Protein AF-A0A645ECN8-F1 (afdb_monomer_lite)

pLDDT: mean 78.47, std 13.68, range [41.91, 92.19]

Foldseek 3Di:
DEEEEQDQCLFAPVNVVCVDPVNCVVPVCSVVVNVVSVVVQVCQVPDPDPDGKYKYADGCCCVVPHNAPDWDFVVVVPDPDGDTIGID

Structure (mmCIF, N/CA/C/O backbone):
data_AF-A0A645ECN8-F1
#
_entry.id   AF-A0A645ECN8-F1
#
loop_
_atom_site.group_PDB
_atom_site.id
_atom_site.type_symbol
_atom_site.label_atom_id
_atom_site.label_alt_id
_atom_site.label_comp_id
_atom_site.label_asym_id
_atom_site.label_entity_id
_atom_site.label_seq_id
_atom_site.pdbx_PDB_ins_code
_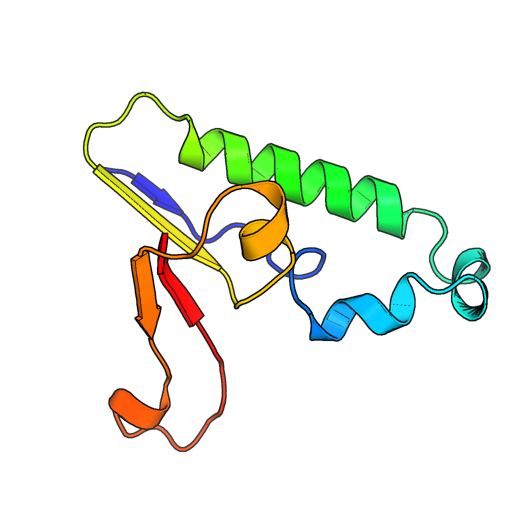atom_site.Cartn_x
_atom_site.Cartn_y
_atom_site.Cartn_z
_atom_site.occupancy
_atom_site.B_iso_or_equiv
_atom_site.auth_seq_id
_atom_site.auth_comp_id
_atom_site.auth_asym_id
_atom_site.auth_atom_id
_atom_site.pdbx_PDB_model_num
ATOM 1 N N . MET A 1 1 ? -18.487 -4.486 10.504 1.00 83.31 1 MET A N 1
ATOM 2 C CA . MET A 1 1 ? -17.029 -4.431 10.722 1.00 83.31 1 MET A CA 1
ATOM 3 C C . MET A 1 1 ? -16.379 -5.192 9.585 1.00 83.31 1 MET A C 1
ATOM 5 O O . MET A 1 1 ? -16.811 -6.311 9.336 1.00 83.31 1 MET A O 1
ATOM 9 N N . ILE A 1 2 ? -15.417 -4.590 8.894 1.00 88.12 2 ILE A N 1
ATOM 10 C CA . ILE A 1 2 ? -14.640 -5.197 7.806 1.00 88.12 2 ILE A CA 1
ATOM 11 C C . ILE A 1 2 ? -13.203 -5.363 8.294 1.00 88.12 2 ILE A C 1
ATOM 13 O O . ILE A 1 2 ? -12.643 -4.431 8.864 1.00 88.12 2 ILE A O 1
ATOM 17 N N . ILE A 1 3 ? -12.623 -6.539 8.062 1.00 87.12 3 ILE A N 1
ATOM 18 C CA . ILE A 1 3 ? -11.198 -6.807 8.272 1.00 87.12 3 ILE A CA 1
ATOM 19 C C . ILE A 1 3 ? -10.654 -7.305 6.936 1.00 87.12 3 ILE A C 1
ATOM 21 O O . ILE A 1 3 ? -11.132 -8.321 6.427 1.00 87.12 3 ILE A O 1
ATOM 25 N N . ALA A 1 4 ? -9.717 -6.572 6.343 1.00 86.00 4 ALA A N 1
ATOM 26 C CA . ALA A 1 4 ? -9.200 -6.852 5.010 1.00 86.00 4 ALA A CA 1
ATOM 27 C C . ALA A 1 4 ? -7.677 -7.010 5.019 1.00 86.00 4 ALA A C 1
ATOM 29 O O . ALA A 1 4 ? -6.959 -6.231 5.641 1.00 86.00 4 ALA A O 1
ATOM 30 N N . PHE A 1 5 ? -7.205 -7.994 4.254 1.00 86.44 5 PHE A N 1
ATOM 31 C CA . PHE A 1 5 ? -5.786 -8.288 4.035 1.00 86.44 5 PHE A CA 1
ATOM 32 C C . PHE A 1 5 ? -5.492 -8.242 2.525 1.00 86.44 5 PHE A C 1
ATOM 34 O O . PHE A 1 5 ? -5.266 -9.285 1.901 1.00 86.44 5 PHE A O 1
ATOM 41 N N . PRO A 1 6 ? -5.622 -7.068 1.874 1.00 84.94 6 PRO A N 1
ATOM 42 C CA . PRO A 1 6 ? -5.426 -6.960 0.436 1.00 84.94 6 PRO A CA 1
ATOM 43 C C . PRO A 1 6 ? -3.974 -7.301 0.050 1.00 84.94 6 PRO A C 1
ATOM 45 O O . PRO A 1 6 ? -3.042 -7.050 0.816 1.00 84.94 6 PRO A O 1
ATOM 48 N N . PRO A 1 7 ? -3.743 -7.853 -1.153 1.00 82.56 7 PRO A N 1
ATOM 49 C CA . PRO A 1 7 ? -2.407 -8.228 -1.599 1.00 82.56 7 PRO A CA 1
ATOM 50 C C . PRO A 1 7 ? -1.461 -7.018 -1.638 1.00 82.56 7 PRO A C 1
ATOM 52 O O . PRO A 1 7 ? -1.708 -6.019 -2.314 1.00 82.56 7 PRO A O 1
ATOM 55 N N . CYS A 1 8 ? -0.323 -7.138 -0.954 1.00 79.69 8 CYS A N 1
ATOM 56 C CA . CYS A 1 8 ? 0.621 -6.041 -0.738 1.00 79.69 8 CYS A CA 1
ATOM 57 C C . CYS A 1 8 ? 1.811 -6.012 -1.712 1.00 79.69 8 CYS A C 1
ATOM 59 O O . CYS A 1 8 ? 2.629 -5.086 -1.686 1.00 79.69 8 CYS A O 1
ATOM 61 N N . THR A 1 9 ? 1.907 -7.009 -2.598 1.00 81.88 9 THR A N 1
ATOM 62 C CA . THR A 1 9 ? 3.036 -7.260 -3.512 1.00 81.88 9 THR A CA 1
ATOM 63 C C . THR A 1 9 ? 3.451 -6.035 -4.327 1.00 81.88 9 THR A C 1
ATOM 65 O O . THR A 1 9 ? 4.641 -5.787 -4.525 1.00 81.88 9 THR A O 1
ATOM 68 N N . TYR A 1 10 ? 2.475 -5.246 -4.782 1.00 83.75 10 TYR A N 1
ATOM 69 C CA . TYR A 1 10 ? 2.705 -4.047 -5.595 1.00 83.75 10 TYR A CA 1
ATOM 70 C C . TYR A 1 10 ? 2.684 -2.740 -4.789 1.00 83.75 10 TYR A C 1
ATOM 72 O O . TYR A 1 10 ? 3.072 -1.684 -5.307 1.00 83.75 10 TYR A O 1
ATOM 80 N N . LEU A 1 11 ? 2.282 -2.823 -3.519 1.00 84.50 11 LEU A N 1
ATOM 81 C CA . LEU A 1 11 ? 2.133 -1.699 -2.597 1.00 84.50 11 LEU A CA 1
ATOM 82 C C . LEU A 1 11 ? 3.377 -1.504 -1.716 1.00 84.50 11 LEU A C 1
ATOM 84 O O . LEU A 1 11 ? 3.666 -0.374 -1.328 1.00 84.50 11 LEU A O 1
ATOM 88 N N . THR A 1 12 ? 4.148 -2.564 -1.449 1.00 80.88 12 THR A N 1
ATOM 89 C CA . THR A 1 12 ? 5.341 -2.529 -0.585 1.00 80.88 12 THR A CA 1
ATOM 90 C C . THR A 1 12 ? 6.521 -1.734 -1.163 1.00 80.88 12 THR A C 1
ATOM 92 O O . THR A 1 12 ? 6.807 -1.767 -2.365 1.00 80.88 12 THR A O 1
ATOM 95 N N . VAL A 1 13 ? 7.273 -1.062 -0.279 1.00 77.12 13 VAL A N 1
ATOM 96 C CA . VAL A 1 13 ? 8.496 -0.315 -0.629 1.00 77.12 13 VAL A CA 1
ATOM 97 C C . VAL A 1 13 ? 9.580 -1.229 -1.208 1.00 77.12 13 VAL A C 1
ATOM 99 O O . VAL A 1 13 ? 10.303 -0.823 -2.118 1.00 77.12 13 VAL A O 1
ATOM 102 N N . THR A 1 14 ? 9.676 -2.482 -0.755 1.00 75.88 14 THR A N 1
ATOM 103 C CA . THR A 1 14 ? 10.688 -3.438 -1.250 1.00 75.88 14 THR A CA 1
ATOM 104 C C . THR A 1 14 ? 10.480 -3.797 -2.724 1.00 75.88 14 THR A C 1
ATOM 106 O O . THR A 1 14 ? 11.433 -4.123 -3.437 1.00 75.88 14 THR A O 1
ATOM 109 N N . GLY A 1 15 ? 9.242 -3.673 -3.209 1.00 76.06 15 GLY A N 1
ATOM 110 C CA . GLY A 1 15 ? 8.861 -3.885 -4.598 1.00 76.06 15 GLY A CA 1
ATOM 111 C C . GLY A 1 15 ? 9.259 -2.738 -5.530 1.00 76.06 15 GLY A C 1
ATOM 112 O O . GLY A 1 15 ? 9.365 -2.965 -6.734 1.00 76.06 15 GLY A O 1
ATOM 113 N N . ASN A 1 16 ? 9.540 -1.534 -5.005 1.00 80.12 16 ASN A N 1
ATOM 114 C CA . ASN A 1 16 ? 9.806 -0.331 -5.809 1.00 80.12 16 ASN A CA 1
ATOM 115 C C . ASN A 1 16 ? 11.005 -0.475 -6.752 1.00 80.12 16 ASN A C 1
ATOM 117 O O . ASN A 1 16 ? 10.994 0.105 -7.836 1.00 80.12 16 ASN A O 1
ATOM 121 N N . LYS A 1 17 ? 12.017 -1.271 -6.381 1.00 82.88 17 LYS A N 1
ATOM 122 C CA . LYS A 1 17 ? 13.215 -1.471 -7.214 1.00 82.88 17 LYS A CA 1
ATOM 123 C C . LYS A 1 17 ? 12.886 -1.997 -8.613 1.00 82.88 17 LYS A C 1
ATOM 125 O O . LYS A 1 17 ? 13.566 -1.644 -9.566 1.00 82.88 17 LYS A O 1
ATOM 130 N N . TRP A 1 18 ? 11.811 -2.772 -8.737 1.00 82.06 18 TRP A N 1
ATOM 131 C CA . TRP A 1 18 ? 11.394 -3.409 -9.983 1.00 82.06 18 TRP A CA 1
ATOM 132 C C . TRP A 1 18 ? 10.536 -2.519 -10.892 1.00 82.06 18 TRP A C 1
ATOM 134 O O . TRP A 1 18 ? 10.132 -2.962 -11.960 1.00 82.06 18 TRP A O 1
ATOM 144 N N . PHE A 1 19 ? 10.235 -1.288 -10.472 1.00 81.62 19 PHE A N 1
ATOM 145 C CA . PHE A 1 19 ? 9.511 -0.297 -11.279 1.00 81.62 19 PHE A CA 1
ATOM 146 C C . PHE A 1 19 ? 10.456 0.611 -12.080 1.00 81.62 19 PHE A C 1
ATOM 148 O O . PHE A 1 19 ? 9.994 1.494 -12.806 1.00 81.62 19 PHE A O 1
ATOM 155 N N . LYS A 1 20 ? 11.774 0.429 -11.928 1.00 84.62 20 LYS A N 1
ATOM 156 C CA . LYS A 1 20 ? 12.782 1.183 -12.672 1.00 84.62 20 LYS A CA 1
ATOM 157 C C . LYS A 1 20 ? 12.755 0.820 -14.165 1.00 84.62 20 LYS A C 1
ATOM 159 O O . LYS A 1 20 ? 12.446 -0.329 -14.489 1.00 84.62 20 LYS A O 1
ATOM 164 N N . PRO A 1 21 ? 13.137 1.751 -15.063 1.00 83.50 21 PRO A N 1
ATOM 165 C CA . PRO A 1 21 ? 13.178 1.501 -16.506 1.00 83.50 21 PRO A CA 1
ATOM 166 C C . PRO A 1 21 ? 13.990 0.256 -16.887 1.00 83.50 21 PRO A C 1
ATOM 168 O O . PRO A 1 21 ? 13.575 -0.491 -17.763 1.00 83.50 21 PRO A O 1
ATOM 171 N N . GLU A 1 22 ? 15.078 -0.023 -16.162 1.00 88.00 22 GLU A N 1
ATOM 172 C CA . GLU A 1 22 ? 15.954 -1.190 -16.364 1.00 88.00 22 GLU A CA 1
ATOM 173 C C . GLU A 1 22 ? 15.241 -2.553 -16.223 1.00 88.00 22 GLU A C 1
ATOM 175 O O . GLU A 1 22 ? 15.726 -3.558 -16.730 1.00 88.00 22 GLU A O 1
ATOM 180 N N . TYR A 1 23 ? 14.083 -2.601 -15.551 1.00 85.25 23 TYR A N 1
ATOM 181 C CA . TYR A 1 23 ? 13.278 -3.815 -15.383 1.00 85.25 23 TYR A CA 1
ATOM 182 C C . TYR A 1 23 ? 11.974 -3.792 -16.187 1.00 85.25 23 TYR A C 1
ATOM 184 O O . TYR A 1 23 ? 11.171 -4.716 -16.050 1.00 85.25 23 TYR A O 1
ATOM 192 N N . SER A 1 24 ? 11.742 -2.755 -16.996 1.00 83.62 24 SER A N 1
ATOM 193 C CA . SER A 1 24 ? 10.477 -2.567 -17.715 1.00 83.62 24 SER A CA 1
ATOM 194 C C . SER A 1 24 ? 10.207 -3.673 -18.737 1.00 83.62 24 SER A C 1
ATOM 196 O O . SER A 1 24 ? 9.091 -4.181 -18.771 1.00 83.62 24 SER A O 1
ATOM 198 N N . ASP A 1 25 ? 11.231 -4.144 -19.452 1.00 87.75 25 ASP A N 1
ATOM 199 C CA . ASP A 1 25 ? 11.102 -5.273 -20.385 1.00 87.75 25 ASP A CA 1
ATOM 200 C C . ASP A 1 25 ? 10.768 -6.588 -19.668 1.00 87.75 25 ASP A C 1
ATOM 202 O O . ASP A 1 25 ? 10.014 -7.420 -20.169 1.00 87.75 25 ASP A O 1
ATOM 206 N N . ARG A 1 26 ? 11.300 -6.776 -18.452 1.00 87.94 26 ARG A N 1
ATOM 207 C CA . ARG A 1 26 ? 11.055 -7.975 -17.637 1.00 87.94 26 ARG A CA 1
ATOM 208 C C . ARG A 1 26 ? 9.699 -7.935 -16.929 1.00 87.94 26 ARG A C 1
ATOM 210 O O . ARG A 1 26 ? 9.133 -8.987 -16.640 1.00 87.94 26 ARG A O 1
ATOM 217 N N . PHE A 1 27 ? 9.201 -6.744 -16.604 1.00 86.56 27 PHE A N 1
ATOM 218 C CA . PHE A 1 27 ? 7.945 -6.544 -15.885 1.00 86.56 27 PHE A CA 1
ATOM 219 C C . PHE A 1 27 ? 7.133 -5.380 -16.480 1.00 86.56 27 PHE A C 1
ATOM 221 O O . PHE A 1 27 ? 6.993 -4.330 -15.841 1.00 86.56 27 PHE A O 1
ATOM 228 N N . PRO A 1 28 ? 6.556 -5.559 -17.679 1.00 87.31 28 PRO A N 1
ATOM 229 C CA . PRO A 1 28 ? 5.902 -4.473 -18.410 1.00 8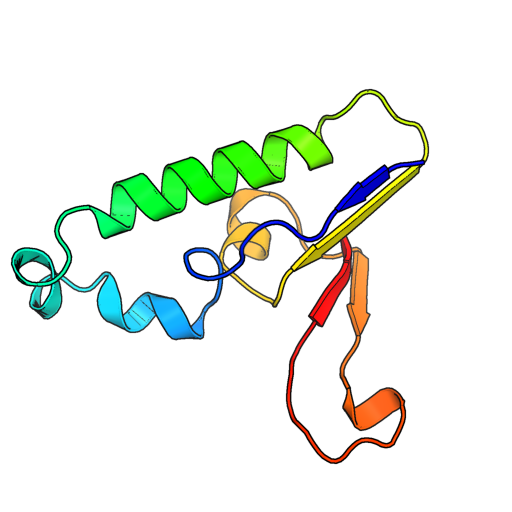7.31 28 PRO A CA 1
ATOM 230 C C . PRO A 1 28 ? 4.600 -3.996 -17.750 1.00 87.31 28 PRO A C 1
ATOM 232 O O . PRO A 1 28 ? 4.263 -2.816 -17.813 1.00 87.31 28 PRO A O 1
ATOM 235 N N . THR A 1 29 ? 3.880 -4.885 -17.060 1.00 89.38 29 THR A N 1
ATOM 236 C CA . THR A 1 29 ? 2.563 -4.600 -16.456 1.00 89.38 29 THR A CA 1
ATOM 237 C C . THR A 1 29 ? 2.641 -3.984 -15.066 1.00 89.38 29 THR A C 1
ATOM 239 O O . THR A 1 29 ? 1.632 -3.547 -14.523 1.00 89.38 29 THR A O 1
ATOM 242 N N . ARG A 1 30 ? 3.838 -3.886 -14.479 1.00 86.44 30 ARG A N 1
ATOM 243 C CA . ARG A 1 30 ? 4.012 -3.662 -13.036 1.00 86.44 30 ARG A CA 1
ATOM 244 C C . ARG A 1 30 ? 3.360 -2.377 -12.526 1.00 86.44 30 ARG A C 1
ATOM 246 O O . ARG A 1 30 ? 2.870 -2.342 -11.401 1.00 86.44 30 ARG A O 1
ATOM 253 N N . LYS A 1 31 ? 3.347 -1.324 -13.352 1.00 85.69 31 LYS A N 1
ATOM 254 C CA . LYS A 1 31 ? 2.653 -0.059 -13.057 1.00 85.69 31 LYS A CA 1
ATOM 255 C C . LYS A 1 31 ? 1.133 -0.246 -13.011 1.00 85.69 31 LYS A C 1
ATOM 257 O O . LYS A 1 31 ? 0.526 0.155 -12.027 1.00 85.69 31 LYS A O 1
ATOM 262 N N . ALA A 1 32 ? 0.558 -0.918 -14.008 1.00 89.19 32 ALA A N 1
ATOM 263 C CA . ALA A 1 32 ? -0.869 -1.231 -14.039 1.00 89.19 32 ALA A CA 1
ATOM 264 C C . ALA A 1 32 ? -1.271 -2.149 -12.872 1.00 89.19 32 ALA A C 1
ATOM 266 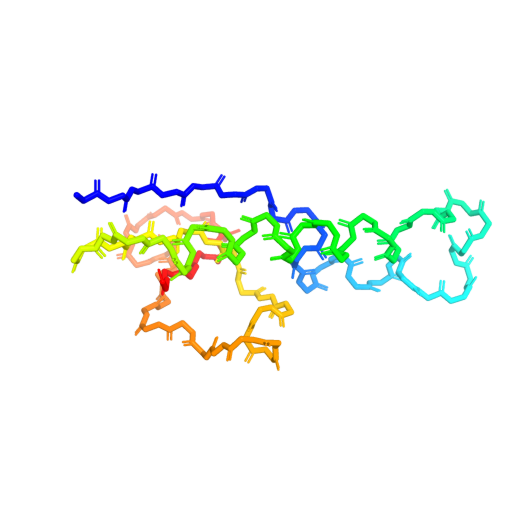O O . ALA A 1 32 ? -2.280 -1.903 -12.219 1.00 89.19 32 ALA A O 1
ATOM 267 N N . ASP A 1 33 ? -0.437 -3.138 -12.537 1.00 90.19 33 ASP A N 1
ATOM 268 C CA . ASP A 1 33 ? -0.669 -4.038 -11.401 1.00 90.19 33 ASP A CA 1
ATOM 269 C C . ASP A 1 33 ? -0.693 -3.284 -10.061 1.00 90.19 33 ASP A C 1
ATOM 271 O O . ASP A 1 33 ? -1.476 -3.594 -9.160 1.00 90.19 33 ASP A O 1
ATOM 275 N N . ARG A 1 34 ? 0.151 -2.254 -9.925 1.00 89.56 34 ARG A N 1
ATOM 276 C CA . ARG A 1 34 ? 0.133 -1.349 -8.772 1.00 89.56 34 ARG A CA 1
ATOM 277 C C . ARG A 1 34 ? -1.140 -0.523 -8.721 1.00 89.56 34 ARG A C 1
ATOM 279 O O . ARG A 1 34 ? -1.717 -0.420 -7.644 1.00 89.56 34 ARG A O 1
ATOM 286 N N . ASP A 1 35 ? -1.556 0.059 -9.836 1.00 90.00 35 ASP A N 1
ATOM 287 C CA . ASP A 1 35 ? -2.767 0.877 -9.873 1.00 90.00 35 ASP A CA 1
ATOM 288 C C . ASP A 1 35 ? -4.005 0.028 -9.540 1.00 90.00 35 ASP A C 1
ATOM 290 O O . ASP A 1 35 ? -4.819 0.434 -8.710 1.00 90.00 35 ASP A O 1
ATOM 294 N N . ALA A 1 36 ? -4.076 -1.206 -10.050 1.00 90.12 36 ALA A N 1
ATOM 295 C CA . ALA A 1 36 ? -5.114 -2.172 -9.694 1.00 90.12 36 ALA A CA 1
ATOM 296 C C . ALA A 1 36 ? -5.082 -2.555 -8.202 1.00 90.12 36 ALA A C 1
ATOM 298 O O . ALA A 1 36 ? -6.129 -2.641 -7.559 1.00 90.12 36 ALA A O 1
ATOM 299 N N . ALA A 1 37 ? -3.893 -2.749 -7.618 1.00 89.69 37 ALA A N 1
ATOM 300 C CA . ALA A 1 37 ? -3.754 -3.031 -6.188 1.00 89.69 37 ALA A CA 1
ATOM 301 C C . ALA A 1 37 ? -4.186 -1.840 -5.314 1.00 89.69 37 ALA A C 1
ATOM 303 O O . ALA A 1 37 ? -4.809 -2.043 -4.271 1.00 89.69 37 ALA A O 1
ATOM 304 N N . ILE A 1 38 ? -3.891 -0.606 -5.741 1.00 90.31 38 ILE A N 1
ATOM 305 C CA . ILE A 1 38 ? -4.358 0.617 -5.072 1.00 90.31 38 ILE A CA 1
ATOM 306 C C . ILE A 1 38 ? -5.882 0.693 -5.151 1.00 90.31 38 ILE A C 1
ATOM 308 O O . ILE A 1 38 ? -6.530 0.902 -4.131 1.00 90.31 38 ILE A O 1
ATOM 312 N N . GLU A 1 39 ? -6.472 0.487 -6.329 1.00 90.56 39 GLU A N 1
ATOM 313 C CA . GLU A 1 39 ? -7.926 0.519 -6.498 1.00 90.56 39 GLU A CA 1
ATOM 314 C C . GLU A 1 39 ? -8.613 -0.538 -5.622 1.00 90.56 39 GLU A C 1
ATOM 316 O O . GLU A 1 39 ? -9.590 -0.243 -4.933 1.00 90.56 39 GLU A O 1
ATOM 321 N N . PHE A 1 40 ? -8.073 -1.758 -5.590 1.00 90.31 40 PHE A N 1
ATOM 322 C CA . PHE A 1 40 ? -8.594 -2.834 -4.753 1.00 90.31 40 PHE A CA 1
ATOM 323 C C . PHE A 1 40 ? -8.506 -2.503 -3.262 1.00 90.31 40 PHE A C 1
ATOM 325 O O . PHE A 1 40 ? -9.476 -2.707 -2.538 1.00 90.31 40 PHE A O 1
ATOM 332 N N . PHE A 1 41 ? -7.389 -1.931 -2.807 1.00 90.62 41 PHE A N 1
ATOM 333 C CA . PHE A 1 41 ? -7.255 -1.427 -1.441 1.00 90.62 41 PHE A CA 1
ATOM 334 C C . PHE A 1 41 ? -8.323 -0.361 -1.135 1.00 90.62 41 PHE A C 1
ATOM 336 O O . PHE A 1 41 ? -9.008 -0.431 -0.113 1.00 90.62 41 PHE A O 1
ATOM 343 N N . MET A 1 42 ? -8.511 0.603 -2.042 1.00 90.44 42 MET A N 1
ATOM 344 C CA . MET A 1 42 ? -9.450 1.711 -1.853 1.00 90.44 42 MET A CA 1
ATOM 345 C C . MET A 1 42 ? -10.914 1.258 -1.809 1.00 90.44 42 MET A C 1
ATOM 347 O O . MET A 1 42 ? -11.724 1.918 -1.161 1.00 90.44 42 MET A O 1
ATOM 351 N N . LYS A 1 43 ? -11.265 0.122 -2.430 1.00 91.38 43 LYS A N 1
ATOM 352 C CA . LYS A 1 43 ? -12.611 -0.474 -2.318 1.00 91.38 43 LYS A CA 1
ATOM 353 C C . LYS A 1 43 ? -12.969 -0.825 -0.876 1.00 91.38 43 LYS A C 1
ATOM 355 O O . LYS A 1 43 ? -14.118 -0.647 -0.490 1.00 91.38 43 LYS A O 1
ATOM 360 N N . PHE A 1 44 ? -12.002 -1.289 -0.084 1.00 89.50 44 PHE A N 1
ATOM 361 C CA . PHE A 1 44 ? -12.219 -1.554 1.339 1.00 89.50 44 PHE A CA 1
ATOM 362 C C . PHE A 1 44 ? -12.183 -0.269 2.154 1.00 89.50 44 PHE A C 1
ATOM 364 O O . PHE A 1 44 ? -13.046 -0.074 3.000 1.00 89.50 44 PHE A O 1
ATOM 371 N N . ALA A 1 45 ? -11.224 0.614 1.871 1.00 87.38 45 ALA A N 1
ATOM 372 C CA . ALA A 1 45 ? -11.069 1.879 2.587 1.00 87.38 45 ALA A CA 1
ATOM 373 C C . ALA A 1 45 ? -12.306 2.786 2.483 1.00 87.38 45 ALA A C 1
ATOM 375 O O . ALA A 1 45 ? -12.645 3.474 3.440 1.00 87.38 45 ALA A O 1
ATOM 376 N N . ASN A 1 46 ? -12.979 2.768 1.330 1.00 89.75 46 ASN A N 1
ATOM 377 C CA . ASN A 1 46 ? -14.179 3.558 1.058 1.00 89.75 46 ASN A CA 1
ATOM 378 C C . ASN A 1 46 ? -15.480 2.750 1.211 1.00 89.75 46 ASN A C 1
ATOM 380 O O . ASN A 1 46 ? -16.533 3.212 0.772 1.00 89.75 46 ASN A O 1
ATOM 384 N N . ALA A 1 47 ? -15.424 1.533 1.756 1.00 91.69 47 ALA A N 1
ATOM 385 C CA . ALA A 1 47 ? -16.625 0.736 1.963 1.00 91.69 47 ALA A CA 1
ATOM 386 C C . ALA A 1 47 ? -17.557 1.430 2.968 1.00 91.69 47 ALA A C 1
ATOM 388 O O . ALA A 1 47 ? -17.101 2.014 3.950 1.00 91.69 47 ALA A O 1
ATOM 389 N N . ASP A 1 48 ? -18.870 1.325 2.757 1.00 92.19 48 ASP A N 1
ATOM 390 C CA . ASP A 1 48 ? -19.862 1.836 3.707 1.00 92.19 48 ASP A CA 1
ATOM 391 C C . ASP A 1 48 ? -19.931 0.920 4.940 1.00 92.19 48 ASP A C 1
ATOM 393 O O . ASP A 1 48 ? -20.762 0.015 5.051 1.00 92.19 48 ASP A O 1
ATOM 397 N N . CYS A 1 49 ? -18.961 1.070 5.843 1.00 89.06 49 CYS A N 1
ATOM 398 C CA . CYS A 1 49 ? -18.904 0.324 7.087 1.00 89.06 49 CYS A CA 1
ATOM 399 C C . CYS A 1 49 ? -18.357 1.194 8.230 1.00 89.06 49 CYS A C 1
ATOM 401 O O . CYS A 1 49 ? -17.257 1.729 8.114 1.00 89.06 49 CYS A O 1
ATOM 403 N N . PRO A 1 50 ? -19.033 1.249 9.394 1.00 86.50 50 PRO A N 1
ATOM 404 C CA . PRO A 1 50 ? -18.582 2.061 10.530 1.00 86.50 50 PRO A CA 1
ATOM 405 C C . PRO A 1 50 ? -17.236 1.644 11.140 1.00 86.50 50 PRO A C 1
ATOM 407 O O . PRO A 1 50 ? -16.655 2.392 11.920 1.00 86.50 50 PRO A O 1
ATOM 410 N N . LYS A 1 51 ? -16.781 0.412 10.878 1.00 87.88 51 LYS A N 1
ATOM 411 C CA . LYS A 1 51 ? -15.531 -0.141 11.417 1.00 87.88 51 LYS A CA 1
ATOM 412 C C . LYS A 1 51 ? -14.820 -0.916 10.321 1.00 87.88 51 LYS A C 1
ATOM 414 O O . LYS A 1 51 ? -15.317 -1.972 9.922 1.00 87.88 51 LYS A O 1
ATOM 419 N N . ILE A 1 52 ? -13.680 -0.413 9.871 1.00 87.44 52 ILE A N 1
ATOM 420 C CA . ILE A 1 52 ? -12.838 -1.022 8.842 1.00 87.44 52 ILE A CA 1
ATOM 421 C C . ILE A 1 52 ? -11.425 -1.116 9.416 1.00 87.44 52 ILE A C 1
ATOM 423 O O . ILE A 1 52 ? -10.946 -0.154 10.006 1.00 87.44 52 ILE A O 1
ATOM 427 N N . ALA A 1 53 ? -10.798 -2.278 9.274 1.00 87.31 53 ALA A N 1
ATOM 428 C CA . ALA A 1 53 ? -9.393 -2.496 9.582 1.00 87.31 53 ALA A CA 1
ATOM 429 C C . ALA A 1 53 ? -8.727 -3.134 8.362 1.00 87.31 53 ALA A C 1
ATOM 431 O O . ALA A 1 53 ? -9.140 -4.213 7.922 1.00 87.31 53 ALA A O 1
ATOM 432 N N . ILE A 1 54 ? -7.726 -2.467 7.800 1.00 86.75 54 ILE A N 1
ATOM 433 C CA . ILE A 1 54 ? -6.972 -2.943 6.643 1.00 86.75 54 ILE A CA 1
ATOM 434 C C . ILE A 1 54 ? -5.521 -3.128 7.062 1.00 86.75 54 ILE A C 1
ATOM 436 O O . ILE A 1 54 ? -4.845 -2.172 7.437 1.00 86.75 54 ILE A O 1
ATOM 440 N N . GLU A 1 55 ? -5.034 -4.360 6.968 1.00 85.19 55 GLU A N 1
ATOM 441 C CA . GLU A 1 55 ? -3.635 -4.684 7.231 1.00 85.19 55 GLU A CA 1
ATOM 442 C C . GLU A 1 55 ? -2.867 -4.696 5.907 1.00 85.19 55 GLU A C 1
ATOM 444 O O . GLU A 1 55 ? -3.240 -5.386 4.953 1.00 85.19 55 GLU A O 1
ATOM 449 N N . ASN A 1 56 ? -1.822 -3.877 5.827 1.00 82.12 56 ASN A N 1
ATOM 450 C CA . ASN A 1 56 ? -0.925 -3.828 4.683 1.00 82.12 56 ASN A CA 1
ATOM 451 C C . ASN A 1 56 ? 0.469 -3.366 5.154 1.00 82.12 56 ASN A C 1
ATOM 453 O O . ASN A 1 56 ? 0.564 -2.412 5.928 1.00 82.12 56 ASN A 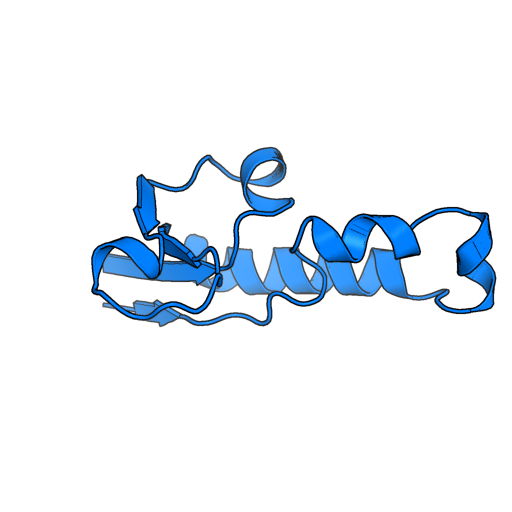O 1
ATOM 457 N N . PRO A 1 57 ? 1.590 -3.940 4.682 1.00 74.50 57 PRO A N 1
ATOM 458 C CA . PRO A 1 57 ? 2.916 -3.419 4.992 1.00 74.50 57 PRO A CA 1
ATOM 459 C C . PRO A 1 57 ? 3.077 -1.955 4.577 1.00 74.50 57 PRO A C 1
ATOM 461 O O . PRO A 1 57 ? 2.499 -1.486 3.592 1.00 74.50 57 PRO A O 1
ATOM 464 N N . ILE A 1 58 ? 3.956 -1.251 5.298 1.00 73.50 58 ILE A N 1
ATOM 465 C CA . ILE A 1 58 ? 4.309 0.140 4.992 1.00 73.50 58 ILE A CA 1
ATOM 466 C C . ILE A 1 58 ? 4.769 0.235 3.531 1.00 73.50 58 ILE A C 1
ATOM 468 O O . ILE A 1 58 ? 5.682 -0.472 3.091 1.00 73.50 58 ILE A O 1
ATOM 472 N N . GLY A 1 59 ? 4.125 1.125 2.779 1.00 82.00 59 GLY A N 1
ATOM 473 C CA . GLY A 1 59 ? 4.177 1.116 1.324 1.00 82.00 59 GLY A CA 1
ATOM 474 C C . GLY A 1 59 ? 3.770 2.435 0.679 1.00 82.00 59 GLY A C 1
ATOM 475 O O . GLY A 1 59 ? 3.715 3.484 1.320 1.00 82.00 59 GLY A O 1
ATOM 476 N N . ILE A 1 60 ? 3.447 2.369 -0.613 1.00 84.19 60 ILE A N 1
ATOM 477 C CA . ILE A 1 60 ? 3.011 3.519 -1.419 1.00 84.19 60 ILE A CA 1
ATOM 478 C C . ILE A 1 60 ? 1.690 4.130 -0.926 1.00 84.19 60 ILE A C 1
ATOM 480 O O . ILE A 1 60 ? 1.431 5.310 -1.164 1.00 84.19 60 ILE A O 1
ATOM 484 N N . MET A 1 61 ? 0.875 3.361 -0.196 1.00 84.94 61 MET A N 1
ATOM 485 C CA . MET A 1 61 ? -0.406 3.830 0.340 1.00 84.94 61 MET A CA 1
ATOM 486 C C . MET A 1 61 ? -0.244 4.998 1.318 1.00 84.94 61 MET A C 1
ATOM 488 O O . MET A 1 61 ? -1.065 5.910 1.289 1.00 84.94 61 MET A O 1
ATOM 492 N N . SER A 1 62 ? 0.862 5.053 2.071 1.00 82.38 62 SER A N 1
ATOM 493 C CA . SER A 1 62 ? 1.176 6.184 2.957 1.00 82.38 62 SER A CA 1
ATOM 494 C C . SER A 1 62 ? 1.349 7.509 2.206 1.00 82.38 62 SER A C 1
ATOM 496 O O . SER A 1 62 ? 1.183 8.574 2.795 1.00 82.38 62 SER A O 1
ATOM 498 N N . SER A 1 63 ? 1.698 7.451 0.916 1.00 82.88 63 SER A N 1
ATOM 499 C CA . SER A 1 63 ? 1.816 8.620 0.036 1.00 82.88 63 SER A CA 1
ATOM 500 C C . SER A 1 63 ? 0.572 8.852 -0.824 1.00 82.88 63 SER A C 1
ATOM 502 O O . SER A 1 63 ? 0.323 9.983 -1.222 1.00 82.88 63 SER A O 1
ATOM 504 N N . LYS A 1 64 ? -0.175 7.794 -1.163 1.00 83.69 64 LYS A N 1
ATOM 505 C CA . LYS A 1 64 ? -1.314 7.851 -2.095 1.00 83.69 64 LYS A CA 1
ATOM 506 C C . LYS A 1 64 ? -2.671 8.053 -1.426 1.00 83.69 64 LYS A C 1
ATOM 508 O O . LYS A 1 64 ? -3.561 8.581 -2.079 1.00 83.69 64 LYS A O 1
ATOM 513 N N . TRP A 1 65 ? -2.834 7.630 -0.176 1.00 82.38 65 TRP A N 1
ATOM 514 C CA . TRP A 1 65 ? -4.100 7.716 0.548 1.00 82.38 65 TRP A CA 1
ATOM 515 C C . TRP A 1 65 ? -3.944 8.509 1.843 1.00 82.38 65 TRP A C 1
ATOM 517 O O . TRP A 1 65 ? -4.271 9.691 1.884 1.00 82.38 65 TRP A O 1
ATOM 527 N N . ARG A 1 66 ? -3.416 7.876 2.891 1.00 81.00 66 ARG A N 1
ATOM 528 C CA . ARG A 1 66 ? -3.148 8.499 4.190 1.00 81.00 66 ARG A CA 1
ATOM 529 C C . ARG A 1 66 ? -2.100 7.695 4.947 1.00 81.00 66 ARG A C 1
ATOM 531 O O . ARG A 1 66 ? -1.839 6.538 4.618 1.00 81.00 66 ARG A O 1
ATOM 538 N N . LYS A 1 67 ? -1.501 8.305 5.970 1.00 77.12 67 LYS A N 1
ATOM 539 C CA . LYS A 1 67 ? -0.632 7.574 6.902 1.00 77.12 67 LYS A CA 1
ATOM 540 C C . LYS A 1 67 ? -1.466 6.539 7.677 1.00 77.12 67 LYS A C 1
ATOM 542 O O . LYS A 1 67 ? -2.607 6.857 8.006 1.00 77.12 67 LYS A O 1
ATOM 547 N N . PRO A 1 68 ? -0.917 5.342 7.950 1.00 76.44 68 PRO A N 1
ATOM 548 C CA . PRO A 1 68 ? -1.591 4.351 8.785 1.00 76.44 68 PRO A CA 1
ATOM 549 C C . PRO A 1 68 ? -1.849 4.926 10.179 1.00 76.44 68 PRO A C 1
ATOM 551 O O . PRO A 1 68 ? -1.028 5.700 10.681 1.00 76.44 68 PRO A O 1
ATOM 554 N N . ASP A 1 69 ? -2.974 4.545 10.784 1.00 74.56 69 ASP A N 1
ATOM 555 C CA . ASP A 1 69 ? -3.302 4.953 12.154 1.00 74.56 69 ASP A CA 1
ATOM 556 C C . ASP A 1 69 ? -2.407 4.237 13.162 1.00 74.56 69 ASP A C 1
ATOM 558 O O . ASP A 1 69 ? -2.015 4.820 14.171 1.00 74.56 69 ASP A O 1
ATOM 562 N N . GLU A 1 70 ? -2.038 2.990 12.860 1.00 73.44 70 GLU A N 1
ATOM 563 C CA . GLU A 1 70 ? -1.201 2.173 13.724 1.00 73.44 70 GLU A CA 1
ATOM 564 C C . GLU A 1 70 ? -0.165 1.388 12.911 1.00 73.44 70 GLU A C 1
ATOM 566 O O . GLU A 1 70 ? -0.442 0.843 11.842 1.00 73.44 70 GLU A O 1
ATOM 571 N N . ILE A 1 71 ? 1.068 1.326 13.414 1.00 70.38 71 ILE A N 1
ATOM 572 C CA . ILE A 1 71 ? 2.148 0.532 12.820 1.00 70.38 71 ILE A CA 1
ATOM 573 C C . ILE A 1 71 ? 2.559 -0.516 13.847 1.00 70.38 71 ILE A C 1
ATOM 575 O O . ILE A 1 71 ? 3.186 -0.180 14.851 1.00 70.38 71 ILE A O 1
ATOM 579 N N . ILE A 1 72 ? 2.244 -1.782 13.571 1.00 65.81 72 ILE A N 1
ATOM 580 C CA . ILE A 1 72 ? 2.573 -2.906 14.444 1.00 65.81 72 ILE A CA 1
ATOM 581 C C . ILE A 1 72 ? 3.823 -3.595 13.902 1.00 65.81 72 ILE A C 1
ATOM 583 O O . ILE A 1 72 ? 3.859 -4.109 12.782 1.00 65.81 72 ILE A O 1
ATOM 587 N N . GLN A 1 73 ? 4.876 -3.612 14.711 1.00 60.16 73 GLN A N 1
ATOM 588 C CA . GLN A 1 73 ? 6.108 -4.312 14.373 1.00 60.16 73 GLN A CA 1
ATOM 589 C C . GLN A 1 73 ? 6.137 -5.675 15.081 1.00 60.16 73 GLN A C 1
ATOM 591 O O . GLN A 1 73 ? 5.862 -5.728 16.275 1.00 60.16 73 GLN A O 1
ATOM 596 N N . PRO A 1 74 ? 6.500 -6.779 14.413 1.00 56.34 74 PRO A N 1
ATOM 597 C CA . PRO A 1 74 ? 6.423 -8.126 14.990 1.00 56.34 74 PRO A CA 1
ATOM 598 C C . PRO A 1 74 ? 7.332 -8.338 16.201 1.00 56.34 74 PRO A C 1
ATOM 600 O O . PRO A 1 74 ? 6.989 -9.113 17.090 1.00 56.34 74 PRO A O 1
ATOM 603 N N . TRP A 1 75 ? 8.422 -7.573 16.320 1.00 55.31 75 TRP A N 1
ATOM 604 C CA . TRP A 1 75 ? 9.255 -7.573 17.526 1.00 55.31 75 TRP A CA 1
ATOM 605 C C . TRP A 1 75 ? 8.540 -7.021 18.770 1.00 55.31 75 TRP A C 1
ATOM 607 O O . TRP A 1 75 ? 9.021 -7.222 19.881 1.00 55.31 75 TRP A O 1
ATOM 617 N N . MET A 1 76 ? 7.389 -6.353 18.620 1.00 57.44 76 MET A N 1
ATOM 618 C CA . MET A 1 76 ? 6.553 -5.911 19.745 1.00 57.44 76 MET A CA 1
ATOM 619 C C . MET A 1 76 ? 5.825 -7.076 20.435 1.00 57.44 76 MET A C 1
ATOM 621 O O . MET A 1 76 ? 5.369 -6.907 21.562 1.00 57.44 76 MET A O 1
ATOM 625 N N . PHE A 1 77 ? 5.757 -8.254 19.802 1.00 58.94 77 PHE A N 1
ATOM 626 C CA . PHE A 1 77 ? 5.112 -9.456 20.348 1.00 58.94 77 PHE A CA 1
ATOM 627 C C . PHE A 1 77 ? 6.066 -10.657 20.495 1.00 58.94 77 PHE A C 1
ATOM 629 O O . PHE A 1 77 ? 5.616 -11.780 20.695 1.00 58.94 77 PHE A O 1
ATOM 636 N N . GLY A 1 78 ? 7.385 -10.424 20.467 1.00 47.41 78 GLY A N 1
ATOM 637 C CA . GLY A 1 78 ? 8.392 -11.409 20.889 1.00 47.41 78 GLY A CA 1
ATOM 638 C C . GLY A 1 78 ? 8.882 -12.398 19.825 1.00 47.41 78 GLY A C 1
ATOM 639 O O . GLY A 1 78 ? 9.739 -13.220 20.142 1.00 47.41 78 GLY A O 1
ATOM 640 N N . ASP A 1 79 ? 8.415 -12.309 18.577 1.00 48.41 79 ASP A N 1
ATOM 641 C CA . ASP A 1 79 ? 8.918 -13.149 17.484 1.00 48.41 79 ASP A CA 1
ATOM 642 C C . ASP A 1 79 ? 10.135 -12.490 16.796 1.00 48.41 79 ASP A C 1
ATOM 644 O O . ASP A 1 79 ? 10.040 -11.341 16.352 1.00 48.41 79 ASP A O 1
ATOM 648 N N . PRO A 1 80 ? 11.285 -13.180 16.643 1.00 45.22 80 PRO A N 1
ATOM 649 C CA . PRO A 1 80 ? 12.508 -12.621 16.053 1.00 45.22 80 PRO A CA 1
ATOM 650 C C . PRO A 1 80 ? 12.451 -12.447 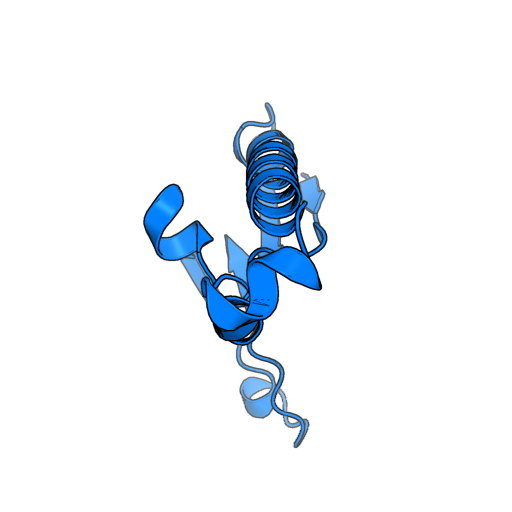14.519 1.00 45.22 80 PRO A C 1
ATOM 652 O O . PRO A 1 80 ? 13.490 -12.364 13.866 1.00 45.22 80 PRO A O 1
ATOM 655 N N . TYR A 1 81 ? 11.259 -12.379 13.917 1.00 53.66 81 TYR A N 1
ATOM 656 C CA . TYR A 1 81 ? 11.080 -12.218 12.472 1.00 53.66 81 TYR A CA 1
ATOM 657 C C . TYR A 1 81 ? 10.587 -10.814 12.106 1.00 53.66 81 TYR A C 1
ATOM 659 O O . TYR A 1 81 ? 9.467 -10.425 12.423 1.00 53.66 81 TYR A O 1
ATOM 667 N N . GLU A 1 82 ? 11.398 -10.062 11.355 1.00 52.41 82 GLU A N 1
ATOM 668 C CA . GLU A 1 82 ? 11.011 -8.773 10.773 1.00 52.41 82 GLU A CA 1
ATOM 669 C C . GLU A 1 82 ? 9.948 -8.939 9.668 1.00 52.41 82 GLU A C 1
ATOM 671 O O . GLU A 1 82 ? 10.240 -9.273 8.521 1.00 52.41 82 GLU A O 1
ATOM 676 N N . LYS A 1 83 ? 8.693 -8.629 9.986 1.00 56.22 83 LYS A N 1
ATOM 677 C CA . LYS A 1 83 ? 7.608 -8.360 9.026 1.00 56.22 83 LYS A CA 1
ATOM 678 C C . LYS A 1 83 ? 6.870 -7.086 9.429 1.00 56.22 83 LYS A C 1
ATOM 680 O O . LYS A 1 83 ? 5.966 -7.133 10.242 1.00 56.22 83 LYS A O 1
ATOM 685 N N . LYS A 1 84 ? 7.246 -5.931 8.879 1.00 51.00 84 LYS A N 1
ATOM 686 C CA . LYS A 1 84 ? 6.579 -4.652 9.194 1.00 51.00 84 LYS A CA 1
ATOM 687 C C . LYS A 1 84 ? 5.119 -4.679 8.711 1.00 51.00 84 LYS A C 1
ATOM 689 O O . LYS A 1 84 ? 4.912 -4.718 7.498 1.00 51.00 84 LYS A O 1
ATOM 694 N N . LEU A 1 85 ? 4.146 -4.623 9.620 1.00 53.50 85 LEU A N 1
ATOM 695 C CA . LEU A 1 85 ? 2.708 -4.559 9.318 1.00 53.50 85 LEU A CA 1
ATOM 696 C C . LEU A 1 85 ? 2.195 -3.151 9.679 1.00 53.50 85 LEU A C 1
ATOM 698 O O . LEU A 1 85 ? 2.632 -2.558 10.668 1.00 53.50 85 LEU A O 1
ATOM 702 N N . ALA A 1 86 ? 1.318 -2.564 8.867 1.00 46.34 86 ALA A N 1
ATOM 703 C CA . ALA A 1 86 ? 0.658 -1.299 9.189 1.00 46.34 86 ALA A CA 1
ATOM 704 C C . ALA A 1 86 ? -0.860 -1.469 9.060 1.00 46.34 86 ALA A C 1
ATOM 706 O O . ALA A 1 86 ? -1.348 -1.998 8.063 1.00 46.34 86 ALA A O 1
ATOM 707 N N . CYS A 1 87 ? -1.591 -1.034 10.081 1.00 41.91 87 CYS A N 1
ATOM 708 C CA . CYS A 1 87 ? -3.046 -1.031 10.116 1.00 41.91 87 CYS A CA 1
ATOM 709 C C . CYS A 1 87 ? -3.559 0.376 9.787 1.00 41.91 87 CYS A C 1
ATOM 711 O O . CYS A 1 87 ? -3.081 1.377 10.334 1.00 41.91 87 CYS A O 1
ATOM 713 N N . GLY A 1 88 ? -4.539 0.453 8.893 1.00 45.34 88 GLY A N 1
ATOM 714 C CA . GLY A 1 88 ? -5.278 1.675 8.572 1.00 45.34 88 GLY A CA 1
ATOM 715 C C . GLY A 1 88 ? -6.685 1.383 8.093 1.00 45.34 88 GLY A C 1
ATOM 716 O O . GLY A 1 88 ? -7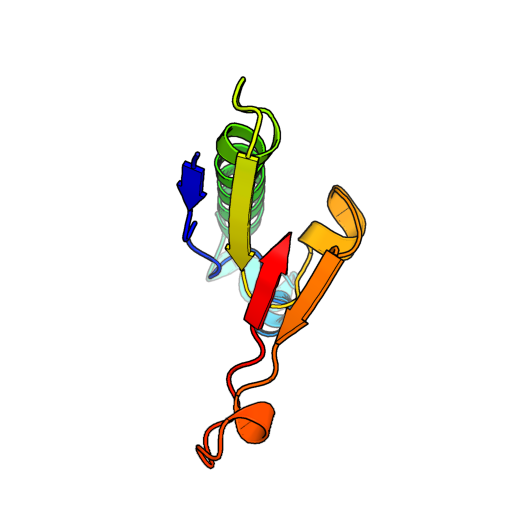.153 0.234 8.255 1.00 45.34 88 GLY A O 1
#

Radius of gyration: 14.34 Å; chains: 1; bounding box: 36×22×41 Å

Secondary structure (DSSP, 8-state):
-EEE----TTTBGGGGGGGSGGGTTT-TTHHHHHHHHHHHHHHHHTSS-S-EEEEE-SBTHHHHT---SEEE-GGGGT-S----EEE-

Sequence (88 aa):
MIIAFPPCTYLTVTGNKWFKPEYSDRFPTRKADRDAAIEFFMKFANADCPKIAIENPIGIMSSKWRKPDEIIQPWMFGDPYEKKLACG

Organism: NCBI:txid1076179